Protein AF-A0A4Y2P198-F1 (afdb_monomer_lite)

Organism: Araneus ventricosus (NCBI:txid182803)

Radius of gyration: 17.51 Å; chains: 1; bounding box: 54×42×33 Å

Structure (mmCIF, N/CA/C/O backbone):
data_AF-A0A4Y2P198-F1
#
_entry.id   AF-A0A4Y2P198-F1
#
loop_
_atom_site.group_PDB
_atom_site.id
_atom_site.type_symbol
_atom_site.label_atom_id
_atom_site.label_alt_id
_atom_site.label_comp_id
_atom_site.label_asym_id
_atom_site.label_entity_id
_atom_site.label_seq_id
_atom_site.pdbx_PDB_ins_code
_atom_site.Cartn_x
_atom_site.Cartn_y
_atom_site.Cartn_z
_atom_site.occupancy
_atom_site.B_iso_or_equiv
_atom_site.auth_seq_id
_atom_site.auth_comp_id
_atom_site.auth_asym_id
_atom_site.auth_atom_id
_atom_site.pdbx_PDB_model_num
ATOM 1 N N . MET A 1 1 ? -31.516 3.320 -8.281 1.00 51.19 1 MET A N 1
ATOM 2 C CA . MET A 1 1 ? -30.337 2.482 -8.582 1.00 51.19 1 MET A CA 1
ATOM 3 C C . MET A 1 1 ? -29.971 1.736 -7.305 1.00 51.19 1 MET A C 1
ATOM 5 O O . MET A 1 1 ? -29.594 2.382 -6.339 1.00 51.19 1 MET A O 1
ATOM 9 N N . LYS A 1 2 ? -30.224 0.424 -7.229 1.00 59.16 2 LYS A N 1
ATOM 10 C CA . LYS A 1 2 ? -29.923 -0.380 -6.034 1.00 59.16 2 LYS A CA 1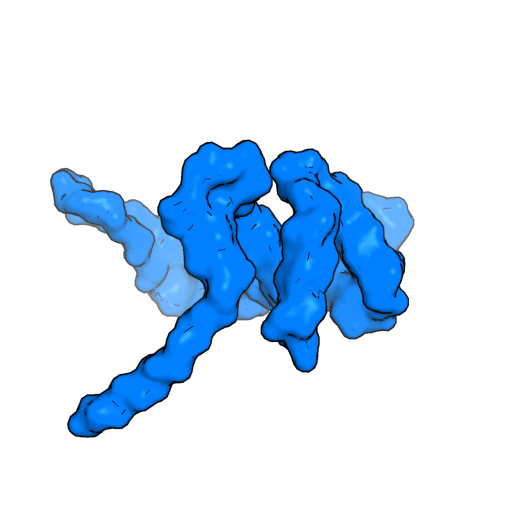
ATOM 11 C C . LYS A 1 2 ? -28.515 -0.939 -6.231 1.00 59.16 2 LYS A C 1
ATOM 13 O O . LYS A 1 2 ? -28.327 -1.813 -7.069 1.00 59.16 2 LYS A O 1
ATOM 18 N N . VAL A 1 3 ? -27.524 -0.355 -5.561 1.00 67.56 3 VAL A N 1
ATOM 19 C CA . VAL A 1 3 ? -26.145 -0.853 -5.610 1.00 67.56 3 VAL A CA 1
ATOM 20 C C . VAL A 1 3 ? -26.118 -2.147 -4.804 1.00 67.56 3 VAL A C 1
ATOM 22 O O . VAL A 1 3 ? -26.349 -2.125 -3.596 1.00 67.56 3 VAL A O 1
ATOM 25 N N . HIS A 1 4 ? -25.911 -3.283 -5.469 1.00 63.81 4 HIS A N 1
ATOM 26 C CA . HIS A 1 4 ? -25.587 -4.521 -4.772 1.00 63.81 4 HIS A CA 1
ATOM 27 C C . HIS A 1 4 ? -24.138 -4.423 -4.310 1.00 63.81 4 HIS A C 1
ATOM 29 O O . HIS A 1 4 ? -23.216 -4.566 -5.105 1.00 63.81 4 HIS A O 1
ATOM 35 N N . LEU A 1 5 ? -23.958 -4.110 -3.029 1.00 69.12 5 LEU A N 1
ATOM 36 C CA . LEU A 1 5 ? -22.663 -4.196 -2.376 1.00 69.12 5 LEU A CA 1
ATOM 37 C C . LEU A 1 5 ? -22.421 -5.667 -2.048 1.00 69.12 5 LEU A C 1
ATOM 39 O O . LEU A 1 5 ? -23.125 -6.242 -1.217 1.00 69.12 5 LEU A O 1
ATOM 43 N N . THR A 1 6 ? -21.467 -6.281 -2.739 1.00 73.88 6 THR A N 1
ATOM 44 C CA . THR A 1 6 ? -20.905 -7.569 -2.338 1.00 73.88 6 THR A CA 1
ATOM 45 C C . THR A 1 6 ? -20.289 -7.405 -0.953 1.00 73.88 6 THR A C 1
ATOM 47 O O . THR A 1 6 ? -19.677 -6.373 -0.666 1.00 73.88 6 THR A O 1
ATOM 50 N N . GLU A 1 7 ? -20.475 -8.387 -0.073 1.00 73.88 7 GLU A N 1
ATOM 51 C CA . GLU A 1 7 ? -19.858 -8.309 1.247 1.00 73.88 7 GLU A CA 1
ATOM 52 C C . GLU A 1 7 ? -18.333 -8.254 1.131 1.00 73.88 7 GLU A C 1
ATOM 54 O O . GLU A 1 7 ? -17.728 -8.982 0.343 1.00 73.88 7 GLU A O 1
ATOM 59 N N . ALA A 1 8 ? -17.717 -7.383 1.934 1.00 75.56 8 ALA A N 1
ATOM 60 C CA . ALA A 1 8 ? -16.268 -7.314 2.034 1.00 75.56 8 ALA A CA 1
ATOM 61 C C . ALA A 1 8 ? -15.711 -8.653 2.557 1.00 75.56 8 ALA A C 1
ATOM 63 O O . ALA A 1 8 ? -16.313 -9.228 3.472 1.00 75.56 8 ALA A O 1
ATOM 64 N N . PRO A 1 9 ? -14.559 -9.121 2.039 1.00 86.00 9 PRO A N 1
ATOM 65 C CA . PRO A 1 9 ? -13.887 -10.312 2.544 1.00 86.00 9 PRO A CA 1
ATOM 66 C C . PRO A 1 9 ? -13.712 -10.280 4.066 1.00 86.00 9 PRO A C 1
ATOM 68 O O . PRO A 1 9 ? -13.365 -9.243 4.643 1.00 86.00 9 PRO A O 1
ATOM 71 N N . ASP A 1 10 ? -13.898 -11.430 4.718 1.00 87.44 10 ASP A N 1
ATOM 72 C CA . ASP A 1 10 ? -13.813 -11.541 6.181 1.00 87.44 10 ASP A CA 1
ATOM 73 C C . ASP A 1 10 ? -12.452 -11.101 6.730 1.00 87.44 10 ASP A C 1
ATOM 75 O O . ASP A 1 10 ? -12.379 -10.577 7.842 1.00 87.44 10 ASP A O 1
ATOM 79 N N . LEU A 1 11 ? -11.388 -11.227 5.929 1.00 87.12 11 LEU A N 1
ATOM 80 C CA . LEU A 1 11 ? -10.066 -10.706 6.261 1.00 87.12 11 LEU A CA 1
ATOM 81 C C . LEU A 1 11 ? -10.114 -9.205 6.586 1.00 87.12 11 LEU A C 1
ATOM 83 O O . LEU A 1 11 ? -9.660 -8.797 7.653 1.00 87.12 11 LEU A O 1
ATOM 87 N N . PHE A 1 12 ? -10.704 -8.379 5.720 1.00 88.00 12 PHE A N 1
ATOM 88 C CA . PHE A 1 12 ? -10.760 -6.934 5.951 1.00 88.00 12 PHE A CA 1
ATOM 89 C C . PHE A 1 12 ? -11.643 -6.586 7.147 1.00 88.00 12 PHE A C 1
ATOM 91 O O . PHE A 1 12 ? -11.294 -5.694 7.918 1.00 88.00 12 PHE A O 1
ATOM 98 N N . LYS A 1 13 ? -12.735 -7.328 7.378 1.00 90.12 13 LYS A N 1
ATOM 99 C CA . LYS A 1 13 ? -13.541 -7.177 8.602 1.00 90.12 13 LYS A CA 1
ATOM 100 C C . LYS A 1 13 ? -12.691 -7.458 9.849 1.00 90.12 13 LYS A C 1
ATOM 102 O O . LYS A 1 13 ? -12.740 -6.697 10.815 1.00 90.12 13 LYS A O 1
ATOM 107 N N . GLN A 1 14 ? -11.865 -8.506 9.829 1.00 92.19 14 GLN A N 1
ATOM 108 C CA . GLN A 1 14 ? -10.963 -8.824 10.939 1.00 92.19 14 GLN A CA 1
ATOM 109 C C . GLN A 1 14 ? -9.901 -7.738 11.152 1.00 92.19 14 GLN A C 1
ATOM 111 O O . GLN A 1 14 ? -9.662 -7.333 12.292 1.00 92.19 14 GLN A O 1
ATOM 116 N N . LEU A 1 15 ? -9.292 -7.238 10.078 1.00 93.38 15 LEU A N 1
ATOM 117 C CA . LEU A 1 15 ? -8.234 -6.232 10.150 1.00 93.38 15 LEU A CA 1
ATOM 118 C C . LEU A 1 15 ? -8.751 -4.844 10.555 1.00 93.38 15 LEU A C 1
ATOM 120 O O . LEU A 1 15 ? -8.086 -4.144 11.316 1.00 93.38 15 LEU A O 1
ATOM 124 N N . LEU A 1 16 ? -9.942 -4.450 10.102 1.00 93.44 16 LEU A N 1
ATOM 125 C CA . LEU A 1 16 ? -10.487 -3.105 10.316 1.00 93.44 16 LEU A CA 1
ATOM 126 C C . LEU A 1 16 ? -11.347 -2.976 11.576 1.00 93.44 16 LEU A C 1
ATOM 128 O O . LEU A 1 16 ? -11.468 -1.875 12.106 1.00 93.44 16 LEU A O 1
ATOM 132 N N . CYS A 1 17 ? -11.959 -4.064 12.053 1.00 93.25 17 CYS A N 1
ATOM 133 C CA . CYS A 1 17 ? -12.969 -3.982 13.114 1.00 93.25 17 CYS A CA 1
ATOM 134 C C . CYS A 1 17 ? -12.572 -4.671 14.425 1.00 93.25 17 CYS A C 1
ATOM 136 O O . CYS A 1 17 ? -13.278 -4.519 15.421 1.00 93.25 17 CYS A O 1
ATOM 138 N N . THR A 1 18 ? -11.473 -5.432 14.461 1.00 95.75 18 THR A N 1
ATOM 139 C CA . THR A 1 18 ? -11.033 -6.116 15.691 1.00 95.75 18 THR A CA 1
ATOM 140 C C . THR A 1 18 ? -9.901 -5.375 16.401 1.00 95.75 18 THR A C 1
ATOM 142 O O . THR A 1 18 ? -9.249 -4.497 15.842 1.00 95.75 18 THR A O 1
ATOM 145 N N . ASN A 1 19 ? -9.654 -5.758 17.658 1.00 95.19 19 ASN A N 1
ATOM 146 C CA . ASN A 1 19 ? -8.613 -5.188 18.521 1.00 95.19 19 ASN A CA 1
ATOM 147 C C . ASN A 1 19 ? -7.391 -6.108 18.698 1.00 95.19 19 ASN A C 1
ATOM 149 O O . ASN A 1 19 ? -6.617 -5.932 19.645 1.00 95.19 19 ASN A O 1
ATOM 153 N N . SER A 1 20 ? -7.219 -7.104 17.822 1.00 96.12 20 SER A N 1
ATOM 154 C CA . SER A 1 20 ? -6.028 -7.961 17.836 1.00 96.12 20 SER A CA 1
ATOM 155 C C . SER A 1 20 ? -4.761 -7.145 17.545 1.00 96.12 20 SER A C 1
ATOM 157 O O . SER A 1 20 ? -4.823 -6.078 16.934 1.00 96.12 20 SER A O 1
ATOM 159 N N . GLN A 1 21 ? -3.589 -7.635 17.960 1.00 95.25 21 GLN A N 1
ATOM 160 C CA . GLN A 1 21 ? -2.329 -6.927 17.697 1.00 95.25 21 GLN A CA 1
ATOM 161 C C . GLN A 1 21 ? -2.065 -6.759 16.191 1.00 95.25 21 GLN A C 1
ATOM 163 O O . GLN A 1 21 ? -1.546 -5.731 15.761 1.00 95.25 21 GLN A O 1
ATOM 168 N N . VAL A 1 22 ? -2.479 -7.749 15.397 1.00 94.88 22 VAL A N 1
ATOM 169 C CA . VAL A 1 22 ? -2.405 -7.728 13.933 1.00 94.88 22 VAL A CA 1
ATOM 170 C C . VAL A 1 22 ? -3.317 -6.644 13.357 1.00 94.88 22 VAL A C 1
ATOM 172 O O . VAL A 1 22 ? -2.858 -5.818 12.574 1.00 94.88 22 VAL A O 1
ATOM 175 N N . ALA A 1 23 ? -4.576 -6.585 13.802 1.00 95.69 23 ALA A N 1
ATOM 176 C CA . ALA A 1 23 ? -5.529 -5.564 13.368 1.00 95.69 23 ALA A CA 1
ATOM 177 C C . ALA A 1 23 ? -5.074 -4.148 13.750 1.00 95.69 23 ALA A C 1
ATOM 179 O O . ALA A 1 23 ? -5.140 -3.238 12.932 1.00 95.69 23 ALA A O 1
ATOM 180 N N . LYS A 1 24 ? -4.518 -3.964 14.955 1.00 96.94 24 LYS A N 1
ATOM 181 C CA . LYS A 1 24 ? -3.957 -2.673 15.382 1.00 96.94 24 LYS A CA 1
ATOM 182 C C . LYS A 1 24 ? -2.795 -2.226 14.500 1.00 96.94 24 LYS A C 1
ATOM 184 O O . LYS A 1 24 ? -2.763 -1.066 14.105 1.00 96.94 24 LYS A O 1
ATOM 189 N N . ASN A 1 25 ? -1.864 -3.130 14.176 1.00 96.56 25 ASN A N 1
ATOM 190 C CA . ASN A 1 25 ? -0.778 -2.818 13.247 1.00 96.56 25 ASN A CA 1
ATOM 191 C C . ASN A 1 25 ? -1.328 -2.416 11.875 1.00 96.56 25 ASN A C 1
ATOM 193 O O . ASN A 1 25 ? -0.917 -1.396 11.331 1.00 96.56 25 ASN A O 1
ATOM 197 N N . TYR A 1 26 ? -2.289 -3.183 11.356 1.00 95.19 26 TYR A N 1
ATOM 198 C CA . TYR A 1 26 ? -2.914 -2.886 10.077 1.00 95.19 26 TYR A CA 1
ATOM 199 C C . TYR A 1 26 ? -3.587 -1.516 10.064 1.00 95.19 26 TYR A C 1
ATOM 201 O O . TYR A 1 26 ? -3.285 -0.696 9.211 1.00 95.19 26 TYR A O 1
ATOM 209 N N . GLN A 1 27 ? -4.434 -1.219 11.048 1.00 95.50 27 GLN A N 1
ATOM 210 C CA . GLN A 1 27 ? -5.134 0.064 11.150 1.00 95.50 27 GLN A CA 1
ATOM 211 C C . GLN A 1 27 ? -4.165 1.248 11.262 1.00 95.50 27 GLN A C 1
ATOM 213 O O . GLN A 1 27 ? -4.395 2.292 10.655 1.00 95.50 27 GLN A O 1
ATOM 218 N N . GLN A 1 28 ? -3.072 1.086 12.014 1.00 96.81 28 GLN A N 1
ATOM 219 C CA . GLN A 1 28 ? -2.037 2.114 12.151 1.00 96.81 28 GLN A CA 1
ATOM 220 C C . GLN A 1 28 ? -1.271 2.333 10.841 1.00 96.81 28 GLN A C 1
ATOM 222 O O . GLN A 1 28 ? -1.020 3.476 10.464 1.00 96.81 28 GLN A O 1
ATOM 227 N N . GLN A 1 29 ? -0.959 1.252 10.122 1.00 96.50 29 GLN A N 1
ATOM 228 C CA . GLN A 1 29 ? -0.113 1.271 8.928 1.00 96.50 29 GLN A CA 1
ATOM 229 C C . GLN A 1 29 ? -0.888 1.137 7.610 1.00 96.50 29 GLN A C 1
ATOM 231 O O . GLN A 1 29 ? -0.272 0.938 6.568 1.00 96.50 29 GLN A O 1
ATOM 236 N N . ILE A 1 30 ? -2.217 1.275 7.613 1.00 94.44 30 ILE A N 1
ATOM 237 C CA . ILE A 1 30 ? -3.078 1.016 6.441 1.00 94.44 30 ILE A CA 1
ATOM 238 C C . ILE A 1 30 ? -2.657 1.825 5.208 1.00 94.44 30 ILE A C 1
ATOM 240 O O . ILE A 1 30 ? -2.767 1.371 4.076 1.00 94.44 30 ILE A O 1
ATOM 244 N N . ARG A 1 31 ? -2.115 3.029 5.427 1.00 92.81 31 ARG A N 1
ATOM 245 C CA . ARG A 1 31 ? -1.585 3.873 4.352 1.00 92.81 31 ARG A CA 1
ATOM 246 C C . ARG A 1 31 ? -0.335 3.281 3.709 1.00 92.81 31 ARG A C 1
ATOM 248 O O . ARG A 1 31 ? -0.218 3.368 2.495 1.00 92.81 31 ARG A O 1
ATOM 255 N N . GLU A 1 32 ? 0.560 2.696 4.500 1.00 93.12 32 GLU A N 1
ATOM 256 C CA . GLU A 1 32 ? 1.782 2.053 4.004 1.00 93.12 32 GLU A CA 1
ATOM 257 C C . GLU A 1 32 ? 1.448 0.775 3.236 1.00 93.12 32 GLU A C 1
ATOM 259 O O . GLU A 1 32 ? 1.971 0.572 2.147 1.00 93.12 32 GLU A O 1
ATOM 264 N N . TYR A 1 33 ? 0.513 -0.040 3.740 1.00 93.06 33 TYR A N 1
ATOM 265 C CA . TYR A 1 33 ? 0.004 -1.212 3.016 1.00 93.06 33 TYR A CA 1
ATOM 266 C C . TYR A 1 33 ? -0.560 -0.823 1.642 1.00 93.06 33 TYR A C 1
ATOM 268 O O . TYR A 1 33 ? -0.069 -1.284 0.610 1.00 93.06 33 TYR A O 1
ATOM 276 N N . ASN A 1 34 ? -1.495 0.131 1.614 1.00 90.69 34 ASN A N 1
ATOM 277 C CA . ASN A 1 34 ? -2.099 0.604 0.368 1.00 90.69 34 ASN A CA 1
ATOM 278 C C . ASN A 1 34 ? -1.066 1.242 -0.574 1.00 90.69 34 ASN A C 1
ATOM 280 O O . ASN A 1 34 ? -1.120 1.037 -1.784 1.00 90.69 34 ASN A O 1
ATOM 284 N N . ALA A 1 35 ? -0.118 2.021 -0.044 1.00 89.69 35 ALA A N 1
ATOM 285 C CA . ALA A 1 35 ? 0.926 2.647 -0.851 1.00 89.69 35 ALA A CA 1
ATOM 286 C C . ALA A 1 35 ? 1.901 1.613 -1.433 1.00 89.69 35 ALA A C 1
ATOM 288 O O . ALA A 1 35 ? 2.327 1.756 -2.578 1.00 89.69 35 ALA A O 1
ATOM 289 N N . ALA A 1 36 ? 2.223 0.558 -0.683 1.00 90.81 36 ALA A N 1
ATOM 290 C CA . ALA A 1 36 ? 3.129 -0.497 -1.123 1.00 90.81 36 ALA A CA 1
ATOM 291 C C . ALA A 1 36 ? 2.559 -1.350 -2.269 1.00 90.81 36 ALA A C 1
ATOM 293 O O . ALA A 1 36 ? 3.315 -1.927 -3.064 1.00 90.81 36 ALA A O 1
ATOM 294 N N . LEU A 1 37 ? 1.229 -1.417 -2.347 1.00 88.62 37 LEU A N 1
ATOM 295 C CA . LEU A 1 37 ? 0.461 -2.102 -3.386 1.00 88.62 37 LEU A CA 1
ATOM 296 C C . LEU A 1 37 ? -0.071 -1.150 -4.463 1.00 88.62 37 LEU A C 1
ATOM 298 O O . LEU A 1 37 ? -0.701 -1.593 -5.415 1.00 88.62 37 LEU A O 1
ATOM 302 N N . ALA A 1 38 ? 0.214 0.150 -4.377 1.00 88.62 38 ALA A N 1
ATOM 303 C CA . ALA A 1 38 ? -0.160 1.095 -5.417 1.00 88.62 38 ALA A CA 1
ATOM 304 C C . ALA A 1 38 ? 0.840 1.038 -6.582 1.00 88.62 38 ALA A C 1
ATOM 306 O O . ALA A 1 38 ? 2.057 1.085 -6.393 1.00 88.62 38 ALA A O 1
ATOM 307 N N . PHE A 1 39 ? 0.339 0.953 -7.817 1.00 85.81 39 PHE A N 1
ATOM 308 C CA . PHE A 1 39 ? 1.187 1.028 -9.014 1.00 85.81 39 PHE A CA 1
ATOM 309 C C . PHE A 1 39 ? 1.727 2.444 -9.252 1.00 85.81 39 PHE A C 1
ATOM 311 O O . PHE A 1 39 ? 2.884 2.644 -9.626 1.00 85.81 39 PHE A O 1
ATOM 318 N N . ALA A 1 40 ? 0.874 3.435 -9.009 1.00 86.81 40 ALA A N 1
ATOM 319 C CA . ALA A 1 40 ? 1.178 4.848 -9.141 1.00 86.81 40 ALA A CA 1
ATOM 320 C C . ALA A 1 40 ? 0.719 5.579 -7.882 1.00 86.81 40 ALA A C 1
ATOM 322 O O . ALA A 1 40 ? -0.333 5.259 -7.325 1.00 86.81 40 ALA A O 1
ATOM 323 N N . SER A 1 41 ? 1.469 6.593 -7.463 1.00 86.75 41 SER A N 1
ATOM 324 C CA . SER A 1 41 ? 0.999 7.540 -6.458 1.00 86.75 41 SER A CA 1
ATOM 325 C C . SER A 1 41 ? 0.291 8.718 -7.122 1.00 86.75 41 SER A C 1
ATOM 327 O O . SER A 1 41 ? 0.430 8.972 -8.321 1.00 86.75 41 SER A O 1
ATOM 329 N N . LEU A 1 42 ? -0.513 9.432 -6.340 1.00 86.44 42 LEU A N 1
ATOM 330 C CA . LEU A 1 42 ? -1.220 10.615 -6.803 1.00 86.44 42 LEU A CA 1
ATOM 331 C C . LEU A 1 42 ? -0.434 11.870 -6.419 1.00 86.44 42 LEU A C 1
ATOM 333 O O . LEU A 1 42 ? -0.175 12.105 -5.240 1.00 86.44 42 LEU A O 1
ATOM 337 N N . GLY A 1 43 ? -0.078 12.680 -7.410 1.00 84.75 43 GLY A N 1
ATOM 338 C CA . GLY A 1 43 ? 0.501 14.005 -7.224 1.00 84.75 43 GLY A CA 1
ATOM 339 C C . GLY A 1 43 ? -0.557 15.082 -7.433 1.00 84.75 43 GLY A C 1
ATOM 340 O O . GLY A 1 43 ? -1.249 15.087 -8.450 1.00 84.75 43 GLY A O 1
ATOM 341 N N . ALA A 1 44 ? -0.681 16.005 -6.484 1.00 85.06 44 ALA A N 1
ATOM 342 C CA . ALA A 1 44 ? -1.591 17.140 -6.580 1.00 85.06 44 ALA A CA 1
ATOM 343 C C . ALA A 1 44 ? -1.061 18.337 -5.780 1.00 85.06 44 ALA A C 1
ATOM 345 O O . ALA A 1 44 ? -0.362 18.165 -4.779 1.00 85.06 44 ALA A O 1
ATOM 346 N N . GLU A 1 45 ? -1.430 19.553 -6.189 1.00 83.00 45 GLU A N 1
ATOM 347 C CA . GLU A 1 45 ? -1.212 20.750 -5.375 1.00 83.00 45 GLU A CA 1
ATOM 348 C C . GLU A 1 45 ? -2.263 20.783 -4.254 1.00 83.00 45 GLU A C 1
ATOM 350 O O . GLU A 1 45 ? -3.438 21.089 -4.479 1.00 83.00 45 GLU A O 1
ATOM 355 N N . ILE A 1 46 ? -1.843 20.420 -3.039 1.00 79.75 46 ILE A N 1
ATOM 356 C CA . ILE A 1 46 ? -2.708 20.416 -1.856 1.00 79.75 46 ILE A CA 1
ATOM 357 C C . ILE A 1 46 ? -2.667 21.802 -1.219 1.00 79.75 46 ILE A C 1
ATOM 359 O O . ILE A 1 46 ? -1.616 22.255 -0.762 1.00 79.75 46 ILE A O 1
ATOM 363 N N . LYS A 1 47 ? -3.825 22.459 -1.139 1.00 78.62 47 LYS A N 1
ATOM 364 C CA . LYS A 1 47 ? -3.999 23.704 -0.383 1.00 78.62 47 LYS A CA 1
ATOM 365 C C . LYS A 1 47 ? -4.791 23.418 0.881 1.00 78.62 47 LYS A C 1
ATOM 367 O O . LYS A 1 47 ? -5.777 22.683 0.857 1.00 78.62 47 LYS A O 1
ATOM 372 N N . ALA A 1 48 ? -4.359 23.998 1.996 1.00 74.12 48 ALA A N 1
ATOM 373 C CA . ALA A 1 48 ? -5.175 23.984 3.198 1.00 74.12 48 ALA A CA 1
ATOM 374 C C . ALA A 1 48 ? -6.427 24.849 2.957 1.00 74.12 48 ALA A C 1
ATOM 376 O O . ALA A 1 48 ? -6.305 25.938 2.382 1.00 74.12 48 ALA A O 1
ATOM 377 N N . PRO A 1 49 ? -7.623 24.394 3.365 1.00 73.62 49 PRO A N 1
ATOM 378 C CA . PRO A 1 49 ? -8.819 25.219 3.303 1.00 73.62 49 PRO A CA 1
ATOM 379 C C . PRO A 1 49 ? -8.627 26.465 4.175 1.00 73.62 49 PRO A C 1
ATOM 381 O O . PRO A 1 49 ? -8.115 26.392 5.292 1.00 73.62 49 PRO A O 1
ATOM 384 N N . LEU A 1 50 ? -9.045 27.622 3.668 1.00 72.56 50 LEU A N 1
ATOM 385 C CA 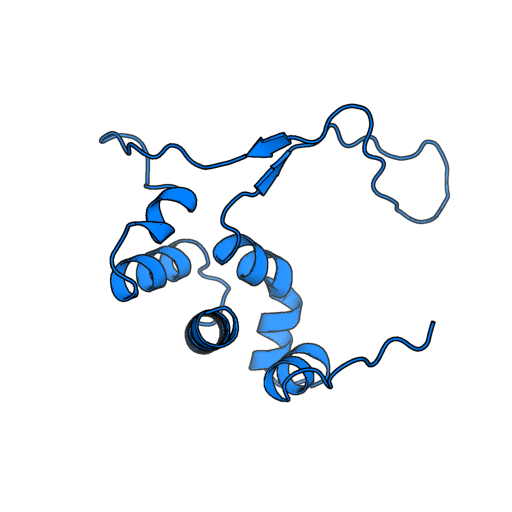. LEU A 1 50 ? -9.053 28.860 4.442 1.00 72.56 50 LEU A CA 1
ATOM 386 C C . LEU A 1 50 ? -10.239 28.816 5.423 1.00 72.56 50 LEU A C 1
ATOM 388 O O . LEU A 1 50 ? -11.388 28.809 4.987 1.00 72.56 50 LEU A O 1
ATOM 392 N N . GLY A 1 51 ? -9.978 28.775 6.736 1.00 76.62 51 GLY A N 1
ATOM 393 C CA . GLY A 1 51 ? -11.010 28.861 7.781 1.00 76.62 51 GLY A CA 1
ATOM 394 C C . GLY A 1 51 ? -10.808 27.916 8.973 1.00 76.62 51 GLY A C 1
ATOM 395 O O . GLY A 1 51 ? -9.799 27.229 9.078 1.00 76.62 51 GLY A O 1
ATOM 396 N N . THR A 1 52 ? -11.789 27.891 9.881 1.00 80.00 52 THR A N 1
ATOM 397 C CA . THR A 1 52 ? -11.807 27.102 11.136 1.00 80.00 52 THR A CA 1
ATOM 398 C C . THR A 1 52 ? -12.668 25.831 11.063 1.00 80.00 52 THR A C 1
ATOM 400 O O . THR A 1 52 ? -13.027 25.258 12.090 1.00 80.00 52 THR A O 1
ATOM 403 N N . GLY A 1 53 ? -13.035 25.388 9.857 1.00 76.38 53 GLY A N 1
ATOM 404 C CA . GLY A 1 53 ? -13.833 24.175 9.654 1.00 76.38 53 GLY A CA 1
ATOM 405 C C . GLY A 1 53 ? -13.049 22.872 9.884 1.00 76.38 53 GLY A C 1
ATOM 406 O O . GLY A 1 53 ? -11.826 22.902 10.036 1.00 76.38 53 GLY A O 1
ATOM 407 N N . PRO A 1 54 ? -13.735 21.711 9.890 1.00 80.38 54 PRO A N 1
ATOM 408 C CA . PRO A 1 54 ? -13.085 20.403 9.941 1.00 80.38 54 PRO A CA 1
ATOM 409 C C . PRO A 1 54 ? -12.034 20.252 8.836 1.00 80.38 54 PRO A C 1
ATOM 411 O O . PRO A 1 54 ? -12.214 20.763 7.730 1.00 80.38 54 PRO A O 1
ATOM 414 N N . TRP A 1 55 ? -10.948 19.533 9.128 1.00 77.56 55 TRP A N 1
ATOM 415 C CA . TRP A 1 55 ? -9.859 19.348 8.171 1.00 77.56 55 TRP A CA 1
ATOM 416 C C . TRP A 1 55 ? -10.367 18.680 6.888 1.00 77.56 55 TRP A C 1
ATOM 418 O O . TRP A 1 55 ? -10.929 17.585 6.927 1.00 77.56 55 TRP A O 1
ATOM 428 N N . CYS A 1 56 ? -10.140 19.330 5.749 1.00 75.75 56 CYS A N 1
ATOM 429 C CA . CYS A 1 56 ? -10.371 18.760 4.431 1.00 75.75 56 CYS A CA 1
ATOM 430 C C . CYS A 1 56 ? -9.141 18.977 3.547 1.00 75.75 56 CYS A C 1
ATOM 432 O O . CYS A 1 56 ? -8.424 19.969 3.678 1.00 75.75 56 CYS A O 1
ATOM 434 N N . PHE A 1 57 ? -8.882 18.032 2.646 1.00 71.81 57 PHE A N 1
ATOM 435 C CA . PHE A 1 57 ? -7.882 18.202 1.602 1.00 71.81 57 PHE A CA 1
ATOM 436 C C . PHE A 1 57 ? -8.532 18.946 0.431 1.00 71.81 57 PHE A C 1
ATOM 438 O O . PHE A 1 57 ? -9.519 18.478 -0.134 1.00 71.81 57 PHE A O 1
ATOM 445 N N . HIS A 1 58 ? -7.996 20.113 0.072 1.00 77.19 58 HIS A N 1
ATOM 446 C CA . HIS A 1 58 ? -8.424 20.844 -1.115 1.00 77.19 58 HIS A CA 1
ATOM 447 C C . HIS A 1 58 ? -7.381 20.646 -2.215 1.00 77.19 58 HIS A C 1
ATOM 449 O O . HIS A 1 58 ? -6.243 21.103 -2.093 1.00 77.19 58 HIS A O 1
ATOM 455 N N . ILE A 1 59 ? -7.770 19.952 -3.283 1.00 80.31 59 ILE A N 1
ATOM 456 C CA . ILE A 1 59 ? -6.941 19.785 -4.478 1.00 80.31 59 ILE A CA 1
ATOM 457 C C . ILE A 1 59 ? -7.338 20.872 -5.467 1.00 80.31 59 ILE A C 1
ATOM 459 O O . ILE A 1 59 ? -8.494 20.943 -5.881 1.00 80.31 59 ILE A O 1
ATOM 463 N N . HIS A 1 60 ? -6.380 21.715 -5.839 1.00 75.94 60 HIS A N 1
ATOM 464 C CA . HIS A 1 60 ? -6.574 22.735 -6.861 1.00 75.94 60 HIS A CA 1
ATOM 465 C C . HIS A 1 60 ? -5.737 22.398 -8.099 1.00 75.94 60 HIS A C 1
ATOM 467 O O . HIS A 1 60 ? -4.581 22.003 -7.981 1.00 75.94 60 HIS A O 1
ATOM 473 N N . GLY A 1 61 ? -6.298 22.598 -9.293 1.00 79.12 61 GLY A N 1
ATOM 474 C CA . GLY A 1 61 ? -5.596 22.345 -10.552 1.00 79.12 61 GLY A CA 1
ATOM 475 C C . GLY A 1 61 ? -5.647 20.882 -11.000 1.00 79.12 61 GLY A C 1
ATOM 476 O O . GLY A 1 61 ? -6.658 20.205 -10.827 1.00 79.12 61 GLY A O 1
ATOM 477 N N . GLN A 1 62 ? -4.577 20.421 -11.652 1.00 82.44 62 GLN A N 1
ATOM 478 C CA . GLN A 1 62 ? -4.501 19.083 -12.240 1.00 82.44 62 GLN A CA 1
ATOM 479 C C . GLN A 1 62 ? -3.981 18.045 -11.245 1.00 82.44 62 GLN A C 1
ATO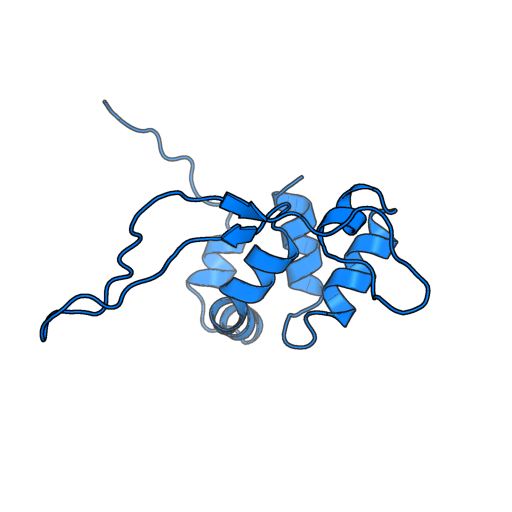M 481 O O . GLN A 1 62 ? -3.113 18.321 -10.416 1.00 82.44 62 GLN A O 1
ATOM 486 N N . ILE A 1 63 ? -4.503 16.830 -11.384 1.00 86.94 63 ILE A N 1
ATOM 487 C CA . ILE A 1 63 ? -4.025 15.640 -10.693 1.00 86.94 63 ILE A CA 1
ATOM 488 C C . ILE A 1 63 ? -3.100 14.884 -11.647 1.00 86.94 63 ILE A C 1
ATOM 490 O O . ILE A 1 63 ? -3.454 14.660 -12.805 1.00 86.94 63 ILE A O 1
ATOM 494 N N . TYR A 1 64 ? -1.935 14.474 -11.157 1.00 86.12 64 TYR A N 1
ATOM 495 C CA . TYR A 1 64 ? -0.950 13.711 -11.915 1.00 86.12 64 TYR A CA 1
ATOM 496 C C . TYR A 1 64 ? -0.797 12.315 -11.315 1.00 86.12 64 TYR A C 1
ATOM 498 O O . TYR A 1 64 ? -0.725 12.158 -10.097 1.00 86.12 64 TYR A O 1
ATOM 506 N N . HIS A 1 65 ? -0.687 11.297 -12.166 1.00 85.94 65 HIS A N 1
ATOM 507 C CA . HIS A 1 65 ? -0.223 9.982 -11.737 1.00 85.94 65 HIS A CA 1
ATOM 508 C C . HIS A 1 65 ? 1.303 9.971 -11.743 1.00 85.94 65 HIS A C 1
ATOM 510 O O . HIS A 1 65 ? 1.936 10.214 -12.770 1.00 85.94 65 HIS A O 1
ATOM 516 N N . MET A 1 66 ? 1.895 9.701 -10.587 1.00 85.00 66 MET A N 1
ATOM 517 C CA . MET A 1 66 ? 3.335 9.616 -10.406 1.00 85.00 66 MET A CA 1
ATOM 518 C C . MET A 1 66 ? 3.746 8.147 -10.380 1.00 85.00 66 MET A C 1
ATOM 520 O O . MET A 1 66 ? 3.366 7.393 -9.486 1.00 85.00 66 MET A O 1
ATOM 524 N N . VAL A 1 67 ? 4.541 7.741 -11.365 1.00 85.00 67 VAL A N 1
ATOM 525 C CA . VAL A 1 67 ? 5.098 6.387 -11.454 1.00 85.00 67 VAL A CA 1
ATOM 526 C C . VAL A 1 67 ? 6.599 6.471 -11.218 1.00 85.00 67 VAL A C 1
ATOM 528 O O . VAL A 1 67 ? 7.264 7.399 -11.681 1.00 85.00 67 VAL A O 1
ATOM 531 N N . SER A 1 68 ? 7.145 5.512 -10.472 1.00 81.19 68 SER A N 1
ATOM 532 C CA . SER A 1 68 ? 8.592 5.449 -10.265 1.00 81.19 68 SER A CA 1
ATOM 533 C C . SER A 1 68 ? 9.333 5.189 -11.586 1.00 81.19 68 SER A C 1
ATOM 535 O O . SER A 1 68 ? 8.818 4.454 -12.429 1.00 81.19 68 SER A O 1
ATOM 537 N N . PRO A 1 69 ? 10.557 5.718 -11.767 1.00 77.06 69 PRO A N 1
ATOM 538 C CA . PRO A 1 69 ? 11.362 5.429 -12.950 1.00 77.06 69 PRO A CA 1
ATOM 539 C C . PRO A 1 69 ? 11.569 3.924 -13.152 1.00 77.06 69 PRO A C 1
ATOM 541 O O . PRO A 1 69 ? 11.890 3.206 -12.205 1.00 77.06 69 PRO A O 1
ATOM 544 N N . LEU A 1 70 ? 11.447 3.452 -14.395 1.00 74.44 70 LEU A N 1
ATOM 545 C CA . LEU A 1 70 ? 11.634 2.035 -14.737 1.00 74.44 70 LEU A CA 1
ATOM 546 C C . LEU A 1 70 ? 13.103 1.590 -14.699 1.00 74.44 70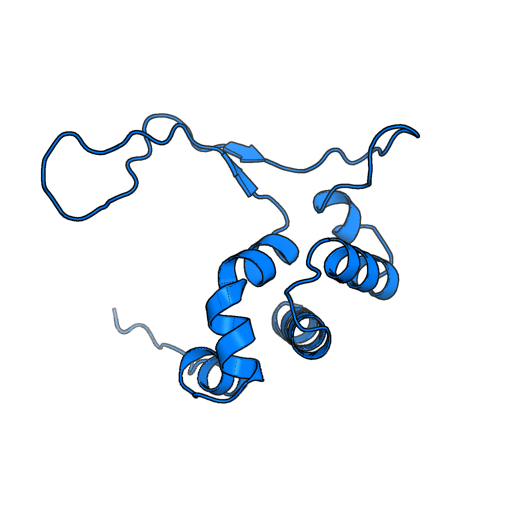 LEU A C 1
ATOM 548 O O . LEU A 1 70 ? 13.380 0.420 -14.465 1.00 74.44 70 LEU A O 1
ATOM 552 N N . CYS A 1 71 ? 14.047 2.518 -14.875 1.00 68.94 71 CYS A N 1
ATOM 553 C CA . CYS A 1 71 ? 15.477 2.225 -14.829 1.00 68.94 71 CYS A CA 1
ATOM 554 C C . CYS A 1 71 ? 16.064 2.652 -13.478 1.00 68.94 71 CYS A C 1
ATOM 556 O O . CYS A 1 71 ? 16.113 3.844 -13.169 1.00 68.94 71 CYS A O 1
ATOM 558 N N . SER A 1 72 ? 16.550 1.698 -12.681 1.00 64.31 72 SER A N 1
ATOM 559 C CA . SER A 1 72 ? 17.421 1.990 -11.537 1.00 64.31 72 SER A CA 1
ATOM 560 C C . SER A 1 72 ? 18.849 2.218 -12.037 1.00 64.31 72 SER A C 1
ATOM 562 O O . SER A 1 72 ? 19.378 1.400 -12.787 1.00 64.31 72 SER A O 1
ATOM 564 N N . ASN A 1 73 ? 19.501 3.302 -11.624 1.00 63.97 73 ASN A N 1
ATOM 565 C CA . ASN A 1 73 ? 20.950 3.454 -11.773 1.00 63.97 73 ASN A CA 1
ATOM 566 C C . ASN A 1 73 ? 21.635 3.092 -10.445 1.00 63.97 73 ASN A C 1
ATOM 568 O O . ASN A 1 73 ? 20.988 3.069 -9.405 1.00 63.97 73 ASN A O 1
ATOM 572 N N . VAL A 1 74 ? 22.949 2.837 -10.458 1.00 59.06 74 VAL A N 1
ATOM 573 C CA . VAL A 1 74 ? 23.737 2.381 -9.284 1.00 59.06 74 VAL A CA 1
ATOM 574 C C . VAL A 1 74 ? 23.556 3.266 -8.035 1.00 59.06 74 VAL A C 1
ATOM 576 O O . VAL A 1 74 ? 23.824 2.832 -6.920 1.00 59.06 74 VAL A O 1
ATOM 579 N N . ARG A 1 75 ? 23.087 4.509 -8.202 1.00 62.03 75 ARG A N 1
ATOM 580 C CA . ARG A 1 75 ? 22.876 5.465 -7.109 1.00 62.03 75 ARG A CA 1
ATOM 581 C C . ARG A 1 75 ? 21.453 5.472 -6.543 1.00 62.03 75 ARG A C 1
ATOM 583 O O . ARG A 1 75 ? 21.285 5.946 -5.425 1.00 62.03 75 ARG A O 1
ATOM 590 N N . ASN A 1 76 ? 20.456 4.951 -7.263 1.00 61.62 76 ASN A N 1
ATOM 591 C CA . ASN A 1 76 ? 19.051 5.019 -6.862 1.00 61.62 76 ASN A CA 1
ATOM 592 C C . ASN A 1 76 ? 18.469 3.625 -6.626 1.00 61.62 76 ASN A C 1
ATOM 594 O O . ASN A 1 76 ? 18.535 2.749 -7.490 1.00 61.62 76 ASN A O 1
ATOM 598 N N . ARG A 1 77 ? 17.834 3.444 -5.463 1.00 64.94 77 ARG A N 1
ATOM 599 C CA . ARG A 1 77 ? 17.057 2.237 -5.177 1.00 64.94 77 ARG A CA 1
ATOM 600 C C . ARG A 1 77 ? 15.897 2.101 -6.183 1.00 64.94 77 ARG A C 1
ATOM 602 O O . ARG A 1 77 ? 15.281 3.116 -6.517 1.00 64.94 77 ARG A O 1
ATOM 609 N N . PRO A 1 78 ? 15.587 0.876 -6.643 1.00 70.06 78 PRO A N 1
ATOM 610 C CA . PRO A 1 78 ? 14.355 0.554 -7.360 1.00 70.06 78 PRO A CA 1
ATOM 611 C C . PRO A 1 78 ? 13.125 1.165 -6.685 1.00 70.06 78 PRO A C 1
ATOM 613 O O . PRO A 1 78 ? 12.919 0.967 -5.488 1.00 70.06 78 PRO A O 1
ATOM 616 N N . GLY A 1 79 ? 12.314 1.911 -7.435 1.00 78.31 79 GLY A N 1
ATOM 617 C CA . GLY A 1 79 ? 11.034 2.418 -6.934 1.00 78.31 79 GLY A CA 1
ATOM 618 C C . GLY A 1 79 ? 9.904 1.394 -7.083 1.00 78.31 79 GLY A C 1
ATOM 619 O O . GLY A 1 79 ? 10.052 0.397 -7.791 1.00 78.31 79 GLY A O 1
ATOM 620 N N . TYR A 1 80 ? 8.752 1.664 -6.462 1.00 86.56 80 TYR A N 1
ATOM 621 C CA . TYR A 1 80 ? 7.601 0.745 -6.437 1.00 86.56 80 TYR A CA 1
ATOM 622 C C . TYR A 1 80 ? 7.099 0.334 -7.826 1.00 86.56 80 TYR A C 1
ATOM 624 O O . TYR A 1 80 ? 6.699 -0.811 -8.011 1.00 86.56 80 TYR A O 1
ATOM 632 N N . GLY A 1 81 ? 7.206 1.215 -8.827 1.00 84.00 81 GLY A N 1
ATOM 633 C CA . GLY A 1 81 ? 6.826 0.892 -10.208 1.00 84.00 81 GLY A CA 1
ATOM 634 C C . GLY A 1 81 ? 7.595 -0.296 -10.807 1.00 84.00 81 GLY A C 1
ATOM 635 O O . GLY A 1 81 ? 7.033 -1.054 -11.590 1.00 84.00 81 GLY A O 1
ATOM 636 N N . GLN A 1 82 ? 8.853 -0.519 -10.405 1.00 84.56 82 GLN A N 1
ATOM 637 C CA . GLN A 1 82 ? 9.659 -1.645 -10.901 1.00 84.56 82 GLN A CA 1
ATOM 638 C C . GLN A 1 82 ? 9.208 -2.992 -10.322 1.00 84.56 82 GLN A C 1
ATOM 640 O O . GLN A 1 82 ? 9.408 -4.028 -10.952 1.00 84.56 82 GLN A O 1
ATOM 645 N N . LEU A 1 83 ? 8.555 -2.989 -9.154 1.00 88.25 83 LEU A N 1
ATOM 646 C CA . LEU A 1 83 ? 8.116 -4.212 -8.474 1.00 88.25 83 LEU A CA 1
ATOM 647 C C . LEU A 1 83 ? 7.036 -4.974 -9.253 1.00 88.25 83 LEU A C 1
ATOM 649 O O . LEU A 1 83 ? 6.805 -6.143 -8.974 1.00 88.25 83 LEU A O 1
ATOM 653 N N . TYR A 1 84 ? 6.394 -4.331 -10.227 1.00 87.44 84 TYR A N 1
ATOM 654 C CA . TYR A 1 84 ? 5.394 -4.949 -11.101 1.00 87.44 84 TYR A CA 1
ATOM 655 C C . TYR A 1 84 ? 5.997 -5.692 -12.298 1.00 87.44 84 TYR A C 1
ATOM 657 O O . TYR A 1 84 ? 5.270 -6.356 -13.030 1.00 87.44 84 TYR A O 1
ATOM 665 N N . ILE A 1 85 ? 7.309 -5.564 -12.513 1.00 87.19 85 ILE A N 1
ATOM 666 C CA . ILE A 1 85 ? 8.055 -6.261 -13.572 1.00 87.19 85 ILE A CA 1
ATOM 667 C C . ILE A 1 85 ? 9.003 -7.311 -12.962 1.00 87.19 85 ILE A C 1
ATOM 669 O O . ILE A 1 85 ? 9.408 -8.252 -13.639 1.00 87.19 85 ILE A O 1
ATOM 673 N N . SER A 1 86 ? 9.353 -7.161 -11.681 1.00 85.50 86 SER A N 1
ATOM 674 C CA . SER A 1 86 ? 10.123 -8.142 -10.912 1.00 85.50 86 SER A CA 1
ATOM 675 C C . SER A 1 86 ? 9.346 -9.432 -10.644 1.00 85.50 86 SER A C 1
ATOM 677 O O . SER A 1 86 ? 8.116 -9.464 -10.684 1.00 85.50 86 SER A O 1
ATOM 679 N N . ASP A 1 87 ? 10.084 -10.486 -10.289 1.00 90.25 87 ASP A N 1
ATOM 680 C CA . ASP A 1 87 ? 9.493 -11.703 -9.735 1.00 90.25 87 ASP A CA 1
ATOM 681 C C . ASP A 1 87 ? 8.643 -11.381 -8.493 1.00 90.25 87 ASP A C 1
ATOM 683 O O . ASP A 1 87 ? 8.991 -10.505 -7.695 1.00 90.25 87 ASP A O 1
ATOM 687 N N . SER A 1 88 ? 7.530 -12.094 -8.310 1.00 86.69 88 SER A N 1
ATOM 688 C CA . SER A 1 88 ? 6.573 -11.820 -7.232 1.00 86.69 88 SER A CA 1
ATOM 689 C C . SER A 1 88 ? 7.194 -11.959 -5.838 1.00 86.69 88 SER A C 1
ATOM 691 O O . SER A 1 88 ? 6.869 -11.178 -4.936 1.00 86.69 88 SER A O 1
ATOM 693 N N . SER A 1 89 ? 8.131 -12.896 -5.657 1.00 88.25 89 SER A N 1
ATOM 694 C CA . SER A 1 89 ? 8.839 -13.091 -4.391 1.00 88.25 89 SER A CA 1
ATOM 695 C C . SER A 1 89 ? 9.846 -11.968 -4.125 1.00 88.25 89 SER A C 1
ATOM 697 O O . SER A 1 89 ? 9.901 -11.443 -3.010 1.00 88.25 89 SER A O 1
ATOM 699 N N . GLU A 1 90 ? 10.575 -11.524 -5.153 1.00 89.06 90 GLU A N 1
ATOM 700 C CA . GLU A 1 90 ? 11.495 -10.385 -5.068 1.00 89.06 90 GLU A CA 1
ATOM 701 C C . GLU A 1 90 ? 10.729 -9.088 -4.773 1.00 89.06 90 GLU A C 1
ATOM 703 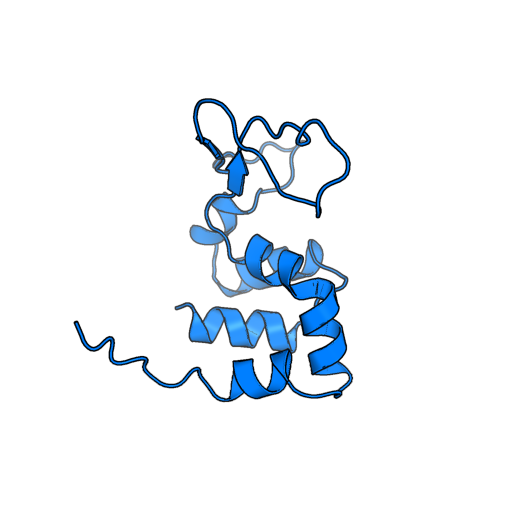O O . GLU A 1 90 ? 11.104 -8.323 -3.879 1.00 89.06 90 GLU A O 1
ATOM 708 N N . ALA A 1 91 ? 9.618 -8.869 -5.480 1.00 88.94 91 ALA A N 1
ATOM 709 C CA . ALA A 1 91 ? 8.737 -7.729 -5.292 1.00 88.94 91 ALA A CA 1
ATOM 710 C C . ALA A 1 91 ? 8.217 -7.667 -3.852 1.00 88.94 91 ALA A C 1
ATOM 712 O O . ALA A 1 91 ? 8.296 -6.617 -3.212 1.00 88.94 91 ALA A O 1
ATOM 713 N N . LYS A 1 92 ? 7.749 -8.801 -3.315 1.00 88.25 92 LYS A N 1
ATOM 714 C CA . LY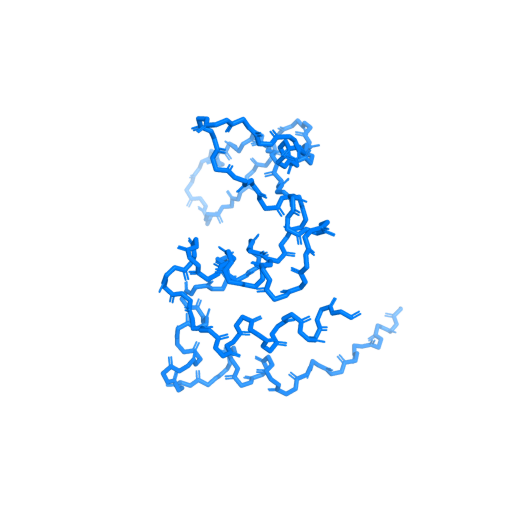S A 1 92 ? 7.311 -8.923 -1.919 1.00 88.25 92 LYS A CA 1
ATOM 715 C C . LYS A 1 92 ? 8.424 -8.545 -0.945 1.00 88.25 92 LYS A C 1
ATOM 717 O O . LYS A 1 92 ? 8.210 -7.687 -0.091 1.00 88.25 92 LYS A O 1
ATOM 722 N N . ASN A 1 93 ? 9.606 -9.139 -1.087 1.00 89.50 93 ASN A N 1
ATOM 723 C CA . ASN A 1 93 ? 10.723 -8.880 -0.178 1.00 89.50 93 ASN A CA 1
ATOM 724 C C . ASN A 1 93 ? 11.099 -7.393 -0.171 1.00 89.50 93 ASN A C 1
ATOM 726 O O . ASN A 1 93 ? 11.241 -6.797 0.895 1.00 89.50 93 ASN A O 1
ATOM 730 N N . ARG A 1 94 ? 11.136 -6.754 -1.346 1.00 89.56 94 ARG A N 1
ATOM 731 C CA . ARG A 1 94 ? 11.391 -5.310 -1.446 1.00 89.56 94 ARG A CA 1
ATOM 732 C C . ARG A 1 94 ? 10.299 -4.452 -0.815 1.00 89.56 94 ARG A C 1
ATOM 734 O O . ARG A 1 94 ? 10.623 -3.452 -0.176 1.00 89.56 94 ARG A O 1
ATOM 741 N N . ARG A 1 95 ? 9.016 -4.819 -0.951 1.00 90.81 95 ARG A N 1
ATOM 742 C CA . ARG A 1 95 ? 7.931 -4.137 -0.217 1.00 90.81 95 ARG A CA 1
ATOM 743 C C . ARG A 1 95 ? 8.182 -4.219 1.287 1.00 90.81 95 ARG A C 1
ATOM 745 O O . ARG A 1 95 ? 8.038 -3.219 1.978 1.00 90.81 95 ARG A O 1
ATOM 752 N N . MET A 1 96 ? 8.619 -5.365 1.795 1.00 90.62 96 MET A N 1
ATOM 753 C CA . MET A 1 96 ? 8.866 -5.542 3.227 1.00 90.62 96 MET A CA 1
ATOM 754 C C . MET A 1 96 ? 10.080 -4.764 3.736 1.00 90.62 96 MET A C 1
ATOM 756 O O . MET A 1 96 ? 10.007 -4.149 4.797 1.00 90.62 96 MET A O 1
ATOM 760 N N . GLU A 1 97 ? 11.166 -4.719 2.967 1.00 90.62 97 GLU A N 1
ATOM 761 C CA . GLU A 1 97 ? 12.346 -3.911 3.299 1.00 90.62 97 GLU A CA 1
ATOM 762 C C . GLU A 1 97 ? 12.018 -2.415 3.411 1.00 90.62 97 GLU A C 1
ATOM 764 O O . GLU A 1 97 ? 12.556 -1.723 4.281 1.00 90.62 97 GLU A O 1
ATOM 769 N N . ASN A 1 98 ? 11.120 -1.925 2.550 1.00 89.56 98 ASN A N 1
ATOM 770 C CA . ASN A 1 98 ? 10.706 -0.524 2.516 1.00 89.56 98 ASN A CA 1
ATOM 771 C C . ASN A 1 98 ? 9.625 -0.177 3.556 1.00 89.56 98 ASN A C 1
ATOM 773 O O . ASN A 1 98 ? 9.511 0.989 3.920 1.00 89.56 98 ASN A O 1
ATOM 777 N N . ASN A 1 99 ? 8.870 -1.161 4.062 1.00 91.81 99 ASN A N 1
ATOM 778 C CA . ASN A 1 99 ? 7.764 -0.962 5.008 1.00 91.81 99 ASN A CA 1
ATOM 779 C C . ASN A 1 99 ? 7.985 -1.751 6.307 1.00 91.81 99 ASN A C 1
ATOM 781 O O . ASN A 1 99 ? 7.200 -2.625 6.664 1.00 91.81 99 ASN A O 1
ATOM 785 N N . GLN A 1 100 ? 9.052 -1.436 7.043 1.00 91.56 100 GLN A N 1
ATOM 786 C CA . GLN A 1 100 ? 9.475 -2.194 8.237 1.00 91.56 100 GLN A CA 1
ATOM 787 C C . GLN A 1 100 ? 8.434 -2.233 9.367 1.00 91.56 100 GLN A C 1
ATOM 789 O O . GLN A 1 100 ? 8.462 -3.125 10.211 1.00 91.56 100 GLN A O 1
ATOM 794 N N . ALA A 1 101 ? 7.525 -1.258 9.399 1.00 93.94 101 ALA A N 1
ATOM 795 C CA . ALA A 1 101 ? 6.438 -1.206 10.369 1.00 93.94 101 ALA A CA 1
ATOM 796 C C . ALA A 1 101 ? 5.251 -2.115 9.996 1.00 93.94 101 ALA A C 1
ATOM 798 O O . ALA A 1 101 ? 4.395 -2.364 10.845 1.00 93.94 101 ALA A O 1
ATOM 799 N N . CYS A 1 102 ? 5.176 -2.607 8.758 1.00 94.31 102 CYS A N 1
ATOM 800 C CA . CYS A 1 102 ? 4.137 -3.524 8.305 1.00 94.31 102 CYS A CA 1
ATOM 801 C C . CYS A 1 102 ? 4.491 -4.975 8.663 1.00 94.31 102 CYS A C 1
ATOM 803 O O . CYS A 1 102 ? 5.645 -5.399 8.624 1.00 94.31 102 CYS A O 1
ATOM 805 N N . LEU A 1 103 ? 3.474 -5.766 8.990 1.00 94.00 103 LEU A N 1
ATOM 806 C CA . LEU A 1 103 ? 3.582 -7.202 9.203 1.00 94.00 103 LEU A CA 1
ATOM 807 C C . LEU A 1 103 ? 3.649 -7.941 7.867 1.00 94.00 103 LEU A C 1
ATOM 809 O O . LEU A 1 103 ? 2.778 -7.802 7.007 1.00 94.00 103 LEU A O 1
ATOM 813 N N . HIS A 1 104 ? 4.653 -8.809 7.747 1.00 90.44 104 HIS A N 1
ATOM 814 C CA . HIS A 1 104 ? 4.883 -9.618 6.551 1.00 90.44 104 HIS A CA 1
ATOM 815 C C . HIS A 1 104 ? 3.678 -10.487 6.181 1.00 90.44 104 HIS A C 1
ATOM 817 O O . HIS A 1 104 ? 3.317 -10.582 5.012 1.00 90.44 104 HIS A O 1
ATOM 823 N N . SER A 1 105 ? 3.031 -11.093 7.179 1.00 89.06 105 SER A N 1
ATOM 824 C CA . SER A 1 105 ? 1.867 -11.956 6.964 1.00 89.06 105 SER A CA 1
ATOM 825 C C . SER A 1 105 ? 0.677 -11.214 6.358 1.00 89.06 105 SER A C 1
ATOM 827 O O . SER A 1 105 ? -0.080 -11.810 5.602 1.00 89.06 105 SER A O 1
ATOM 829 N N . ILE A 1 106 ? 0.511 -9.923 6.661 1.00 90.19 106 ILE A N 1
ATOM 830 C CA . ILE A 1 106 ? -0.590 -9.128 6.113 1.00 90.19 106 ILE A CA 1
ATOM 831 C C . ILE A 1 106 ? -0.269 -8.640 4.708 1.00 90.19 106 ILE A C 1
ATOM 833 O O . ILE A 1 106 ? -1.115 -8.776 3.833 1.00 90.19 106 ILE A O 1
ATOM 837 N N . MET A 1 107 ? 0.961 -8.179 4.463 1.00 89.12 107 MET A N 1
ATOM 838 C CA . MET A 1 107 ? 1.401 -7.798 3.116 1.00 89.12 107 MET A CA 1
ATOM 839 C C . MET A 1 107 ? 1.236 -8.961 2.125 1.00 89.12 107 MET A C 1
ATOM 841 O O . MET A 1 107 ? 0.793 -8.767 0.999 1.00 89.12 107 MET A O 1
ATOM 845 N N . GLU A 1 108 ? 1.555 -10.183 2.557 1.00 85.19 108 GLU A N 1
ATOM 846 C CA . GLU A 1 108 ? 1.398 -11.395 1.750 1.00 85.19 108 GLU A CA 1
ATOM 847 C C . GLU A 1 108 ? -0.071 -11.739 1.477 1.00 85.19 108 GLU A C 1
ATOM 849 O O . GLU A 1 108 ? -0.433 -12.053 0.342 1.00 85.19 108 GLU A O 1
ATOM 854 N N . LEU A 1 109 ? -0.934 -11.626 2.489 1.00 84.38 109 LEU A N 1
ATOM 855 C CA . LEU A 1 109 ? -2.367 -11.843 2.310 1.00 84.38 109 LEU A CA 1
ATOM 856 C C . LEU A 1 109 ? -2.971 -10.808 1.358 1.00 84.38 109 LEU A C 1
ATOM 858 O O . LEU A 1 109 ? -3.689 -11.190 0.441 1.00 84.38 109 LEU A O 1
ATOM 862 N N . GLU A 1 110 ? -2.654 -9.524 1.505 1.00 79.38 110 GLU A N 1
ATOM 863 C CA . GLU A 1 110 ? -3.189 -8.494 0.610 1.00 79.38 110 GLU A CA 1
ATOM 864 C C . GLU A 1 110 ? -2.733 -8.672 -0.838 1.00 79.38 110 GLU A C 1
ATOM 866 O O . GLU A 1 110 ? -3.560 -8.560 -1.739 1.00 79.38 110 GLU A O 1
ATOM 871 N N . THR A 1 111 ? -1.475 -9.066 -1.082 1.00 74.81 111 THR A N 1
ATOM 872 C CA . THR A 1 111 ? -1.029 -9.389 -2.451 1.00 74.81 111 THR A CA 1
ATOM 873 C C . THR A 1 111 ? -1.809 -10.534 -3.098 1.00 74.81 111 THR A C 1
ATOM 875 O O . THR A 1 111 ? -1.863 -10.597 -4.320 1.00 74.81 111 THR A O 1
ATOM 878 N N . TYR A 1 112 ? -2.402 -11.433 -2.306 1.00 75.75 112 TYR A N 1
ATOM 879 C CA . TYR A 1 112 ? -3.234 -12.527 -2.810 1.00 75.75 112 TYR A CA 1
ATOM 880 C C . TYR A 1 112 ? -4.675 -12.087 -3.105 1.00 75.75 112 TYR A C 1
ATOM 882 O O . TYR A 1 112 ? -5.283 -12.600 -4.036 1.00 75.75 112 TYR A O 1
ATOM 890 N N . TYR A 1 113 ? -5.233 -11.160 -2.320 1.00 69.50 113 TYR A N 1
ATOM 891 C CA . TYR A 1 113 ? -6.604 -10.666 -2.521 1.00 69.50 113 TYR A CA 1
ATOM 892 C C . TYR A 1 113 ? -6.713 -9.561 -3.585 1.00 69.50 113 TYR A C 1
ATOM 894 O O . TYR A 1 113 ? -7.811 -9.314 -4.077 1.00 69.50 113 TYR A O 1
ATOM 902 N N . GLU A 1 114 ? -5.603 -8.903 -3.927 1.00 62.25 114 GLU A N 1
ATOM 903 C CA . GLU A 1 114 ? -5.517 -7.861 -4.966 1.00 62.25 114 GLU A CA 1
ATOM 904 C C . GLU A 1 114 ? -5.099 -8.405 -6.355 1.00 62.25 114 GLU A C 1
ATOM 906 O O . GLU A 1 114 ? -5.086 -7.642 -7.322 1.00 62.25 114 GLU A O 1
ATOM 911 N N . ALA A 1 115 ? -4.748 -9.696 -6.469 1.00 47.41 115 ALA A N 1
ATOM 912 C CA . ALA A 1 115 ? -4.357 -10.367 -7.720 1.00 47.41 115 ALA A CA 1
ATOM 913 C C . ALA A 1 115 ? -5.534 -11.101 -8.383 1.00 47.41 115 ALA A C 1
ATOM 915 O O . ALA A 1 115 ? -5.668 -10.985 -9.624 1.00 47.41 115 ALA A O 1
#

Foldseek 3Di:
DDDPDDDDPVVVCCLPPDDDPQSVLCVVCVVLLVVLPDLWDKDFDWDWDPDDDDTDTDGDDDIDTHGFDCDDDPVDDDDSNVLVVDDVVVSLVVSCVVCVSHDSVVSVVVVVVVD

Sequence (115 aa):
MKVHLTEAPDLFKQLLCTNSQVAKNYQQQIREYNAALAFASLGAEIKAPLGTGPWCFHIHGQIYHMVSPLCSNVRNRPGYGQLYISDSSEAKNRRMENNQACLHSIMELETYYEA

Secondary structure (DSSP, 8-state):
-----PPPPHHHHHHHH--SHHHHHHHHHHHHHHHHT-SSEEEEEEE--SSSSSP--EEEEEEEEE---S---TTS---GGGGGTS-HHHHHHHHHHH-TTS-HHHHHHHHHH--

pLDDT: mean 83.15, std 10.59, range [47.41, 96.94]